Protein AF-A0A7Y5LU29-F1 (afdb_monomer_lite)

Structure (mmCIF, N/CA/C/O backbone):
data_AF-A0A7Y5LU29-F1
#
_entry.id   AF-A0A7Y5LU29-F1
#
loop_
_atom_site.group_PDB
_atom_site.id
_atom_site.type_symbol
_atom_site.label_atom_id
_atom_site.label_alt_id
_atom_site.label_comp_id
_atom_site.label_asym_id
_atom_site.label_entity_id
_atom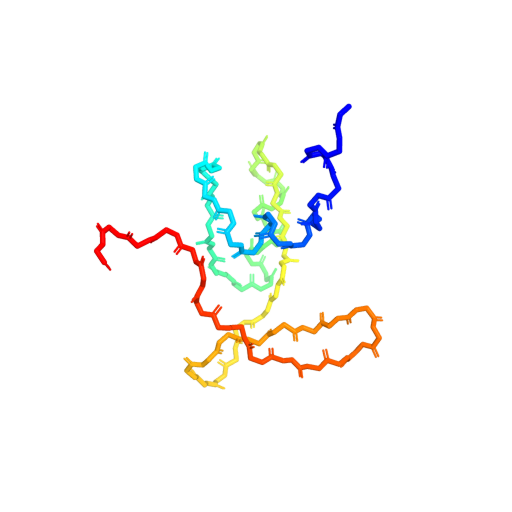_site.label_seq_id
_atom_site.pdbx_PDB_ins_code
_atom_site.Cartn_x
_atom_site.Cartn_y
_atom_site.Cartn_z
_atom_site.occupancy
_atom_site.B_iso_or_equiv
_atom_site.auth_seq_id
_atom_site.auth_comp_id
_atom_site.auth_asym_id
_atom_site.auth_atom_id
_atom_site.pdbx_PDB_model_num
ATOM 1 N N . SER A 1 1 ? -13.504 22.120 -22.688 1.00 37.50 1 SER A N 1
ATOM 2 C CA . SER A 1 1 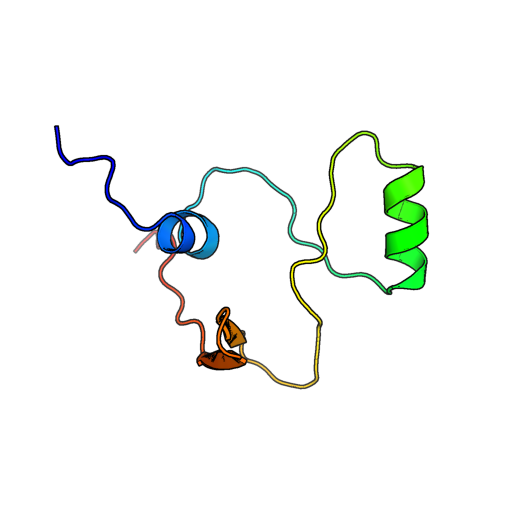? -12.142 22.025 -23.246 1.00 37.50 1 SER A CA 1
ATOM 3 C C . SER A 1 1 ? -11.522 20.713 -22.798 1.00 37.50 1 SER A C 1
ATOM 5 O O . SER A 1 1 ? -11.561 20.441 -21.605 1.00 37.50 1 SER A O 1
ATOM 7 N N . ASP A 1 2 ? -11.018 19.901 -23.730 1.00 49.72 2 ASP A N 1
ATOM 8 C CA . ASP A 1 2 ? -10.523 18.509 -23.609 1.00 49.72 2 ASP A CA 1
ATOM 9 C C . ASP A 1 2 ? -9.398 18.220 -22.581 1.00 49.72 2 ASP A C 1
ATOM 11 O O . ASP A 1 2 ? -8.766 17.170 -22.619 1.00 49.72 2 ASP A O 1
ATOM 15 N N . VAL A 1 3 ? -9.159 19.099 -21.605 1.00 47.12 3 VAL A N 1
ATOM 16 C CA . VAL A 1 3 ? -8.135 18.937 -20.554 1.00 47.12 3 VAL A CA 1
ATOM 17 C C . VAL A 1 3 ? -8.506 17.828 -19.547 1.00 47.12 3 VAL A C 1
ATOM 19 O O . VAL A 1 3 ? -7.640 17.289 -18.864 1.00 47.12 3 VAL A O 1
ATOM 22 N N . LEU A 1 4 ? -9.787 17.445 -19.477 1.00 46.59 4 LEU A N 1
ATOM 23 C CA . LEU A 1 4 ? -10.338 16.523 -18.471 1.00 46.59 4 LEU A CA 1
ATOM 24 C C . LEU A 1 4 ? -10.398 15.045 -18.902 1.00 46.59 4 LEU A C 1
ATOM 26 O O . LEU A 1 4 ? -10.841 14.210 -18.121 1.00 46.59 4 LEU A O 1
ATOM 30 N N . LYS A 1 5 ? -9.943 14.685 -20.110 1.00 47.62 5 LYS A N 1
ATOM 31 C CA . LYS A 1 5 ? -9.849 13.279 -20.564 1.00 47.62 5 LYS A CA 1
ATOM 32 C C . LYS A 1 5 ? -8.478 12.651 -20.275 1.00 47.62 5 LYS A C 1
ATOM 34 O O . LYS A 1 5 ? -7.979 11.847 -21.056 1.00 47.62 5 LYS A O 1
ATOM 39 N N . LYS A 1 6 ? -7.837 13.019 -19.165 1.00 57.00 6 LYS A N 1
ATOM 40 C CA . LYS A 1 6 ? -6.702 12.237 -18.659 1.00 57.00 6 LYS A CA 1
ATOM 41 C C . LYS A 1 6 ? -7.245 11.031 -17.901 1.00 57.00 6 LYS A C 1
ATOM 43 O O . LYS A 1 6 ? -8.139 11.178 -17.074 1.00 57.00 6 LYS A O 1
ATOM 48 N N . ASP A 1 7 ? -6.699 9.861 -18.215 1.00 82.44 7 ASP A N 1
ATOM 49 C CA . ASP A 1 7 ? -7.004 8.593 -17.555 1.00 82.44 7 ASP A CA 1
ATOM 50 C C . ASP A 1 7 ? -6.886 8.759 -16.029 1.00 82.44 7 ASP A C 1
ATOM 52 O O . ASP A 1 7 ? -5.833 9.151 -15.519 1.00 82.44 7 ASP A O 1
ATOM 56 N N . SER A 1 8 ? -7.973 8.509 -15.295 1.00 86.50 8 SER A N 1
ATOM 57 C CA . SER A 1 8 ? -7.997 8.615 -13.831 1.00 86.50 8 SER A CA 1
ATOM 58 C C . SER A 1 8 ? -6.960 7.700 -13.181 1.00 86.50 8 SER A C 1
ATOM 60 O O . SER A 1 8 ? -6.408 8.041 -12.136 1.00 86.50 8 SER A O 1
ATOM 62 N N . MET A 1 9 ? -6.628 6.583 -13.834 1.00 86.38 9 MET A N 1
ATOM 63 C CA . MET A 1 9 ? -5.575 5.675 -13.400 1.00 86.38 9 MET A CA 1
ATOM 64 C C . MET A 1 9 ? -4.192 6.324 -13.496 1.00 86.38 9 MET A C 1
ATOM 66 O O . MET A 1 9 ? -3.365 6.141 -12.609 1.00 86.38 9 MET A O 1
ATOM 70 N N . MET A 1 10 ? -3.938 7.132 -14.529 1.00 87.00 10 MET A N 1
ATOM 71 C CA . MET A 1 10 ? -2.667 7.851 -14.651 1.00 87.00 10 MET A CA 1
ATOM 72 C C . MET A 1 10 ? -2.477 8.853 -13.511 1.00 87.00 10 MET A C 1
ATOM 74 O O . MET A 1 10 ? -1.381 8.941 -12.962 1.00 87.00 10 MET A O 1
ATOM 78 N N . TRP A 1 11 ? -3.534 9.568 -13.120 1.00 88.88 11 TRP A N 1
ATOM 79 C CA . TRP A 1 11 ? -3.477 10.476 -11.972 1.00 88.88 11 TRP A CA 1
ATOM 80 C C . TRP A 1 11 ? -3.289 9.731 -10.652 1.00 88.88 11 TRP A C 1
ATOM 82 O O . TRP A 1 11 ? -2.423 10.110 -9.877 1.00 88.88 11 TRP A O 1
ATOM 92 N N . ALA A 1 12 ? -4.016 8.637 -10.425 1.00 89.94 12 ALA A N 1
ATOM 93 C CA . ALA A 1 12 ? -3.889 7.866 -9.188 1.00 89.94 12 ALA A CA 1
ATOM 94 C C . ALA A 1 12 ? -2.506 7.205 -9.007 1.00 89.94 12 ALA A C 1
ATOM 96 O O . ALA A 1 12 ? -2.068 7.004 -7.879 1.00 89.94 12 ALA A O 1
ATOM 97 N N . LEU A 1 13 ? -1.828 6.829 -10.099 1.00 90.50 13 LEU A N 1
ATOM 98 C CA . LEU A 1 13 ? -0.549 6.107 -10.043 1.00 90.50 13 LEU A CA 1
ATOM 99 C C . LEU A 1 13 ? 0.688 7.003 -10.128 1.00 90.50 13 LEU A C 1
ATOM 101 O O . LEU A 1 13 ? 1.745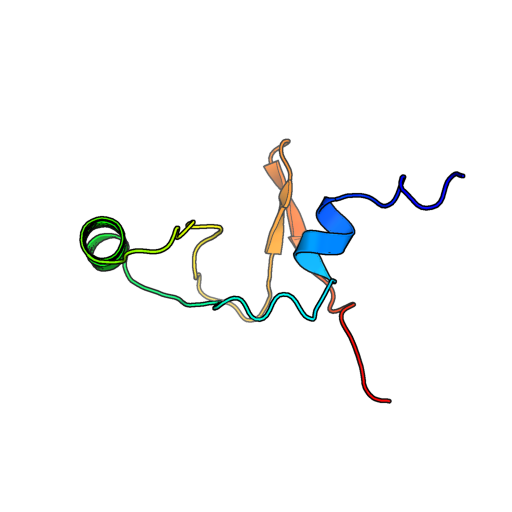 6.644 -9.608 1.00 90.50 13 LEU A O 1
ATOM 105 N N . HIS A 1 14 ? 0.586 8.113 -10.855 1.00 90.62 14 HIS A N 1
ATOM 106 C CA . HIS A 1 14 ? 1.729 8.964 -11.194 1.00 90.62 14 HIS A CA 1
ATOM 107 C C . HIS A 1 14 ? 1.505 10.437 -10.872 1.00 90.62 14 HIS A C 1
ATOM 109 O O . HIS A 1 14 ? 2.424 11.242 -11.036 1.00 90.62 14 HIS A O 1
ATOM 115 N N . GLY A 1 15 ? 0.303 10.792 -10.419 1.00 87.44 15 GLY A N 1
ATOM 116 C CA . GLY A 1 15 ? 0.058 12.078 -9.794 1.00 87.44 15 GLY A CA 1
ATOM 117 C C . GLY A 1 15 ? 0.898 12.256 -8.531 1.00 87.44 15 GLY A C 1
ATOM 118 O O . GLY A 1 15 ? 1.622 11.367 -8.077 1.00 87.44 15 GLY A O 1
ATOM 119 N N . GLY A 1 16 ? 0.820 13.453 -7.982 1.00 88.75 16 GLY A N 1
ATOM 120 C CA . GLY A 1 16 ? 1.451 13.813 -6.727 1.00 88.75 16 GLY A CA 1
ATOM 121 C C . GLY A 1 16 ? 0.641 14.913 -6.063 1.00 88.75 16 GLY A C 1
ATOM 122 O O . GLY A 1 16 ? -0.423 15.279 -6.550 1.00 88.75 16 GLY A O 1
ATOM 123 N N . GLU A 1 17 ? 1.174 15.457 -4.971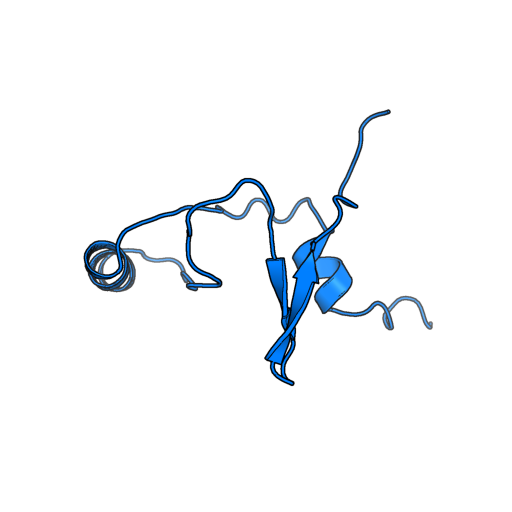 1.00 89.50 17 GLU A N 1
ATOM 124 C CA . GLU A 1 17 ? 0.545 16.552 -4.215 1.00 89.50 17 GLU A CA 1
ATOM 125 C C . GLU A 1 17 ? -0.798 16.192 -3.549 1.00 89.50 17 GLU A C 1
ATOM 127 O O . GLU A 1 17 ? -1.497 17.079 -3.070 1.00 89.50 17 GLU A O 1
ATOM 132 N N . ASP A 1 18 ? -1.128 14.902 -3.434 1.00 90.19 18 ASP A N 1
ATOM 133 C CA . ASP A 1 18 ? -2.299 14.441 -2.673 1.00 90.19 18 ASP A CA 1
ATOM 134 C C . ASP A 1 18 ? -2.080 14.532 -1.151 1.00 90.19 18 ASP A C 1
ATOM 136 O O . ASP A 1 18 ? -3.031 14.646 -0.384 1.00 90.19 18 ASP A O 1
ATOM 140 N N . TYR A 1 19 ? -0.819 14.482 -0.699 1.00 92.31 19 TYR A N 1
ATOM 141 C CA . TYR A 1 19 ? -0.423 14.450 0.721 1.00 92.31 19 TYR A CA 1
ATOM 142 C C . TYR A 1 19 ? -1.056 13.300 1.536 1.00 92.31 19 TYR A C 1
ATOM 144 O O . TYR A 1 19 ? -1.130 13.362 2.765 1.00 92.31 19 TYR A O 1
ATOM 152 N N . GLU A 1 20 ? -1.464 12.227 0.858 1.00 94.94 20 GLU A N 1
ATOM 153 C CA . GLU A 1 20 ? -1.988 11.004 1.465 1.00 94.94 20 GLU A CA 1
ATOM 154 C C . GLU A 1 20 ? -0.876 10.081 1.993 1.00 94.94 20 GLU A C 1
ATOM 156 O O . GLU A 1 20 ? 0.290 10.155 1.594 1.00 94.94 20 GLU A O 1
ATOM 161 N N . LEU A 1 21 ? -1.243 9.163 2.893 1.00 95.50 21 LEU A N 1
ATOM 162 C CA . LEU A 1 21 ? -0.312 8.194 3.480 1.00 95.50 21 LEU A CA 1
ATOM 163 C C . LEU A 1 21 ? -0.353 6.844 2.751 1.00 95.50 21 LEU A C 1
ATOM 165 O O . LEU A 1 21 ? -1.384 6.172 2.728 1.00 95.50 21 LEU A O 1
ATOM 169 N N . LEU A 1 22 ? 0.805 6.383 2.266 1.00 96.19 22 LEU A N 1
ATOM 170 C CA . LEU A 1 22 ? 1.002 5.007 1.800 1.00 96.19 22 LEU A CA 1
ATOM 171 C C . LEU A 1 22 ? 1.712 4.183 2.879 1.00 96.19 22 LEU A C 1
ATOM 173 O O . LEU A 1 22 ? 2.871 4.424 3.210 1.00 96.19 22 LEU A O 1
ATOM 177 N N . LEU A 1 23 ? 1.008 3.198 3.433 1.00 96.25 23 LEU A N 1
ATOM 178 C CA . LEU A 1 23 ? 1.472 2.385 4.558 1.00 96.25 23 LEU A CA 1
ATOM 179 C C . LEU A 1 23 ? 1.302 0.894 4.259 1.00 96.25 23 LEU A C 1
ATOM 181 O O . LEU A 1 23 ? 0.486 0.493 3.431 1.00 96.25 23 LEU A O 1
ATOM 185 N N . THR A 1 24 ? 2.032 0.061 4.998 1.00 97.62 24 THR A N 1
ATOM 186 C CA . THR A 1 24 ? 1.848 -1.396 5.000 1.00 97.62 24 THR A CA 1
ATOM 187 C C . THR A 1 24 ? 1.497 -1.865 6.409 1.00 97.62 24 THR A C 1
ATOM 189 O O . THR A 1 24 ? 1.953 -1.292 7.397 1.00 97.62 24 THR A O 1
ATOM 192 N N . MET A 1 25 ? 0.645 -2.884 6.521 1.00 97.06 25 MET A N 1
ATOM 193 C CA . MET A 1 25 ? 0.280 -3.496 7.802 1.00 97.06 25 MET A CA 1
ATOM 194 C C . MET A 1 25 ? -0.287 -4.900 7.593 1.00 97.06 25 MET A C 1
ATOM 196 O O . MET A 1 25 ? -0.702 -5.257 6.490 1.00 97.06 25 MET A O 1
ATOM 200 N N . SER A 1 26 ? -0.333 -5.704 8.658 1.00 98.06 26 SER A N 1
ATOM 201 C CA . SER A 1 26 ? -0.972 -7.021 8.592 1.00 98.06 26 SER A CA 1
ATOM 202 C C . SER A 1 26 ? -2.499 -6.900 8.420 1.00 98.06 26 SER A C 1
ATOM 204 O O . SER A 1 26 ? -3.089 -5.922 8.895 1.00 98.06 26 SER A O 1
ATOM 206 N N . PRO A 1 27 ? -3.182 -7.908 7.840 1.00 97.62 27 PRO A N 1
ATOM 207 C CA . PRO A 1 27 ? -4.642 -7.893 7.705 1.00 97.62 27 PRO A CA 1
ATOM 208 C C . PRO A 1 27 ? -5.378 -7.699 9.039 1.00 97.62 27 PRO A C 1
ATOM 210 O O . PRO A 1 27 ? -6.388 -7.000 9.106 1.00 97.62 27 PRO A O 1
ATOM 213 N N . LYS A 1 28 ? -4.847 -8.275 10.127 1.00 98.06 28 LYS A N 1
ATOM 214 C CA . LYS A 1 28 ? -5.408 -8.135 11.477 1.00 98.06 28 LYS A CA 1
ATOM 215 C C . LYS A 1 28 ? -5.351 -6.689 11.970 1.00 98.06 28 LYS A C 1
ATOM 217 O O . LYS A 1 28 ? -6.328 -6.203 12.538 1.00 98.06 28 LYS A O 1
ATOM 222 N N . GLU A 1 29 ? -4.230 -6.007 11.751 1.00 97.94 29 GLU A N 1
ATOM 223 C CA . GLU A 1 29 ? -4.082 -4.603 12.141 1.00 97.94 29 GLU A CA 1
ATOM 224 C C . GLU A 1 29 ? -4.923 -3.681 11.252 1.00 97.94 29 GLU A C 1
ATOM 226 O O . GLU A 1 29 ? -5.536 -2.754 11.770 1.00 97.94 29 GLU A O 1
ATOM 231 N N . PHE A 1 30 ? -5.088 -3.992 9.961 1.00 97.50 30 PHE A N 1
ATOM 232 C CA . PHE A 1 30 ? -5.977 -3.236 9.071 1.00 97.50 30 PHE A CA 1
ATOM 233 C C . PHE A 1 30 ? -7.439 -3.243 9.541 1.00 97.50 30 PHE A C 1
ATOM 235 O O . PHE A 1 30 ? -8.099 -2.202 9.566 1.00 97.50 30 PHE A O 1
ATOM 242 N N . VAL A 1 31 ? -7.946 -4.401 9.983 1.00 97.12 31 VAL A N 1
ATOM 243 C CA . VAL A 1 31 ? -9.308 -4.519 10.538 1.00 97.12 31 VAL A CA 1
ATOM 244 C C . VAL A 1 31 ? -9.478 -3.679 11.806 1.00 97.12 31 VAL A C 1
ATOM 246 O O . VAL A 1 31 ? -10.546 -3.106 12.019 1.00 97.12 31 VAL A O 1
ATOM 249 N N . LYS A 1 32 ? -8.445 -3.587 12.651 1.00 97.81 32 LYS A N 1
ATOM 250 C CA . LYS A 1 32 ? -8.467 -2.708 13.830 1.00 97.81 32 LYS A CA 1
ATOM 251 C C . LYS A 1 32 ? -8.402 -1.238 13.424 1.00 97.81 32 LYS A C 1
ATOM 253 O O . LYS A 1 32 ? -9.219 -0.456 13.900 1.00 97.81 32 LYS A O 1
ATOM 258 N N . ALA A 1 33 ? -7.489 -0.880 12.521 1.00 96.75 33 ALA A N 1
ATOM 259 C CA . ALA A 1 33 ? -7.289 0.481 12.031 1.00 96.75 33 ALA A CA 1
ATOM 260 C C . ALA A 1 33 ? -8.588 1.068 11.464 1.00 96.75 33 ALA A C 1
ATOM 262 O O . ALA A 1 33 ? -8.991 2.158 11.865 1.00 96.75 33 ALA A O 1
ATOM 263 N N . LYS A 1 34 ? -9.320 0.297 10.646 1.00 96.62 34 LYS A N 1
ATOM 264 C CA . LYS A 1 34 ? -10.633 0.699 10.111 1.00 96.62 34 LYS A CA 1
ATOM 265 C C . LYS A 1 34 ? -11.668 1.078 11.174 1.00 96.62 34 LYS A C 1
ATOM 267 O O . LYS A 1 34 ? -12.592 1.815 10.862 1.00 96.62 34 LYS A O 1
ATOM 272 N N . LYS A 1 35 ? -11.556 0.555 12.398 1.00 96.75 35 LYS A N 1
ATOM 273 C CA . LYS A 1 35 ? -12.502 0.837 13.490 1.00 96.75 35 LYS A CA 1
ATOM 274 C C . LYS A 1 35 ? -12.125 2.068 14.310 1.00 96.75 35 LYS A C 1
ATOM 276 O O . LYS A 1 35 ? -12.996 2.638 14.954 1.00 96.75 35 LYS A O 1
ATOM 281 N N . ILE A 1 36 ? -10.841 2.427 14.344 1.00 97.50 36 ILE A N 1
ATOM 282 C CA . ILE A 1 36 ? -10.317 3.467 15.245 1.00 97.50 36 ILE A CA 1
ATOM 283 C C . ILE A 1 36 ? -9.951 4.758 14.515 1.00 97.50 36 ILE A C 1
ATOM 285 O O . ILE A 1 36 ? -9.968 5.828 15.121 1.00 97.50 36 ILE A O 1
ATOM 289 N N . LEU A 1 37 ? -9.593 4.671 13.232 1.00 96.25 37 LEU A N 1
ATOM 290 C CA . LEU A 1 37 ? -9.229 5.839 12.447 1.00 96.25 37 LEU A CA 1
ATOM 291 C C . LEU A 1 37 ? -10.483 6.612 12.049 1.00 96.25 37 LEU A C 1
ATOM 293 O O . LEU A 1 37 ? -11.499 6.040 11.665 1.00 96.25 37 LEU A O 1
ATOM 297 N N . LYS A 1 38 ? -10.382 7.938 12.128 1.00 96.69 38 LYS A N 1
ATOM 298 C CA . LYS A 1 38 ? -11.447 8.870 11.733 1.00 96.69 38 LYS A CA 1
ATOM 299 C C . LYS A 1 38 ? -11.400 9.243 10.248 1.00 96.69 38 LYS A C 1
ATOM 301 O O . LYS A 1 38 ? -12.222 10.032 9.801 1.00 96.69 38 LYS A O 1
ATOM 306 N N . THR A 1 39 ? -10.427 8.710 9.511 1.00 95.75 39 THR A N 1
ATOM 307 C CA . THR A 1 39 ? -10.270 8.900 8.068 1.00 95.75 39 THR A CA 1
ATOM 308 C C . THR A 1 39 ? -10.435 7.572 7.339 1.00 95.75 39 THR A C 1
ATOM 310 O O . THR A 1 39 ? -10.247 6.500 7.926 1.00 95.75 39 THR A O 1
ATOM 313 N N . ASN A 1 40 ? -10.778 7.647 6.057 1.00 95.50 40 ASN A N 1
ATOM 314 C CA . ASN A 1 40 ? -10.921 6.472 5.214 1.00 95.50 40 ASN A CA 1
ATOM 315 C C . ASN A 1 40 ? -9.554 5.847 4.940 1.00 95.50 40 ASN A C 1
ATOM 317 O O . ASN A 1 40 ? -8.584 6.535 4.641 1.00 95.50 40 ASN A O 1
ATOM 321 N N . ILE A 1 41 ? -9.498 4.518 5.009 1.00 96.94 41 ILE A N 1
ATOM 322 C CA . ILE A 1 41 ? -8.332 3.742 4.591 1.00 96.94 41 ILE A CA 1
ATOM 323 C C . ILE A 1 41 ? -8.762 2.638 3.629 1.00 96.94 41 ILE A C 1
ATOM 325 O O . ILE A 1 41 ? -9.760 1.938 3.851 1.00 96.94 41 ILE A O 1
ATOM 329 N N . HIS A 1 42 ? -7.976 2.451 2.574 1.00 97.12 42 HIS A N 1
ATOM 330 C CA . HIS A 1 42 ? -8.229 1.463 1.533 1.00 97.12 42 HIS A CA 1
ATOM 331 C C . HIS A 1 42 ? -7.014 0.553 1.368 1.00 97.12 42 HIS A C 1
ATOM 333 O O . HIS A 1 42 ? -5.889 1.015 1.209 1.00 97.12 42 HIS A O 1
ATOM 339 N N . ALA A 1 43 ? -7.246 -0.760 1.412 1.00 97.25 43 ALA A N 1
ATOM 340 C CA . ALA A 1 43 ? -6.231 -1.729 1.030 1.00 97.25 43 ALA A CA 1
ATOM 341 C C . ALA A 1 43 ? -6.203 -1.791 -0.501 1.00 97.25 43 ALA A C 1
ATOM 343 O O . ALA A 1 43 ? -7.184 -2.212 -1.111 1.00 97.25 43 ALA A O 1
ATOM 344 N N . ILE A 1 44 ? -5.098 -1.348 -1.099 1.00 96.19 44 ILE A N 1
ATOM 345 C CA . ILE A 1 44 ? -4.924 -1.258 -2.560 1.00 96.19 44 ILE A CA 1
ATOM 346 C C . ILE A 1 44 ? -3.972 -2.324 -3.123 1.00 96.19 44 ILE A C 1
ATOM 348 O O . ILE A 1 44 ? -3.731 -2.370 -4.324 1.00 96.19 44 ILE A O 1
ATOM 352 N N . GLY A 1 45 ? -3.417 -3.187 -2.267 1.00 96.25 45 GLY A N 1
ATOM 353 C CA . GLY A 1 45 ? -2.489 -4.234 -2.679 1.00 96.25 45 GLY A CA 1
ATOM 354 C C . GLY A 1 45 ? -1.945 -5.048 -1.510 1.00 96.25 45 GLY A C 1
ATOM 355 O O . GLY A 1 45 ? -2.380 -4.905 -0.365 1.00 96.25 45 GLY A O 1
ATOM 356 N N . THR A 1 46 ? -0.975 -5.907 -1.812 1.00 97.19 46 THR A N 1
ATOM 357 C CA . THR A 1 46 ? -0.317 -6.800 -0.851 1.00 97.19 46 THR A CA 1
ATOM 358 C C . THR A 1 46 ? 1.190 -6.780 -1.052 1.00 97.19 46 THR A C 1
ATOM 360 O O . THR A 1 46 ? 1.657 -6.799 -2.190 1.00 97.19 46 THR A O 1
ATOM 363 N N . ILE A 1 47 ? 1.947 -6.815 0.044 1.00 97.44 47 ILE A N 1
ATOM 364 C CA . ILE A 1 47 ? 3.399 -7.001 -0.008 1.00 97.44 47 ILE A CA 1
ATOM 365 C C . ILE A 1 47 ? 3.710 -8.482 -0.213 1.00 97.44 47 ILE A C 1
ATOM 367 O O . ILE A 1 47 ? 3.182 -9.342 0.492 1.00 97.44 47 ILE A O 1
ATOM 371 N N . VAL A 1 48 ? 4.576 -8.762 -1.181 1.00 96.00 48 VAL A N 1
ATOM 372 C CA . VAL A 1 48 ? 5.079 -10.098 -1.516 1.00 96.00 48 VAL A CA 1
ATOM 373 C C . VAL A 1 48 ? 6.602 -10.049 -1.617 1.00 96.00 48 VAL A C 1
ATOM 375 O O . VAL A 1 48 ? 7.182 -8.970 -1.718 1.00 96.00 48 VAL A O 1
ATOM 378 N N . ALA A 1 49 ? 7.261 -11.208 -1.592 1.00 97.38 49 ALA A N 1
ATOM 379 C CA . ALA A 1 49 ? 8.701 -11.272 -1.821 1.00 97.38 49 ALA A CA 1
ATOM 380 C C . ALA A 1 49 ? 9.048 -10.787 -3.243 1.00 97.38 49 ALA A C 1
ATOM 382 O O . ALA A 1 49 ? 8.442 -11.235 -4.217 1.00 97.38 49 ALA A O 1
ATOM 383 N N . GLY A 1 50 ? 10.022 -9.881 -3.355 1.00 94.75 50 GLY A N 1
ATOM 384 C CA . GLY A 1 50 ? 10.451 -9.277 -4.617 1.00 94.75 50 GLY A CA 1
ATOM 385 C C . GLY A 1 50 ? 10.898 -7.825 -4.440 1.00 94.75 50 GLY A C 1
ATOM 386 O O . GLY A 1 50 ? 10.916 -7.306 -3.326 1.00 94.75 50 GLY A O 1
ATOM 387 N N . THR A 1 51 ? 11.265 -7.174 -5.545 1.00 94.38 51 THR A N 1
ATOM 388 C CA . THR A 1 51 ? 11.799 -5.797 -5.556 1.00 94.38 51 THR A CA 1
ATOM 389 C C . THR A 1 51 ? 11.026 -4.841 -6.469 1.00 94.38 51 THR A C 1
ATOM 391 O O . THR A 1 51 ? 11.398 -3.678 -6.590 1.00 94.38 51 THR A O 1
ATOM 394 N N . SER A 1 52 ? 9.950 -5.305 -7.108 1.00 94.62 52 SER A N 1
ATOM 395 C CA . SER A 1 52 ? 9.182 -4.532 -8.090 1.00 94.62 52 SER A CA 1
ATOM 396 C C . SER A 1 52 ? 7.751 -4.283 -7.623 1.00 94.62 52 SER A C 1
ATOM 398 O O . SER A 1 52 ? 7.162 -5.106 -6.921 1.00 94.62 52 SER A O 1
ATOM 400 N N . VAL A 1 53 ? 7.164 -3.177 -8.083 1.00 95.25 53 VAL A N 1
ATOM 401 C CA . VAL A 1 53 ? 5.729 -2.902 -7.943 1.00 95.25 53 VAL A CA 1
ATOM 402 C C . VAL A 1 53 ? 5.009 -3.430 -9.180 1.00 95.25 53 VAL A C 1
ATOM 404 O O . VAL A 1 53 ? 5.411 -3.150 -10.307 1.00 95.25 53 VAL A O 1
ATOM 407 N N . VAL A 1 54 ? 3.946 -4.209 -8.976 1.00 95.75 54 VAL A N 1
ATOM 408 C CA . VAL A 1 54 ? 3.163 -4.823 -10.056 1.00 95.75 54 VAL A CA 1
ATOM 409 C C . VAL A 1 54 ? 1.702 -4.426 -9.904 1.00 95.75 54 VAL A C 1
ATOM 411 O O . VAL A 1 54 ? 1.114 -4.623 -8.843 1.00 95.75 54 VAL A O 1
ATOM 414 N N . ILE A 1 55 ? 1.108 -3.915 -10.979 1.00 94.44 55 ILE A N 1
ATOM 415 C CA . ILE A 1 55 ? -0.323 -3.616 -11.054 1.00 94.44 55 ILE A CA 1
ATOM 416 C C . ILE A 1 55 ? -1.036 -4.778 -11.724 1.00 94.44 55 ILE A C 1
ATOM 418 O O . ILE A 1 55 ? -0.525 -5.351 -12.686 1.00 94.44 55 ILE A O 1
ATOM 422 N N . THR A 1 56 ? -2.225 -5.087 -11.218 1.00 93.62 56 THR A N 1
ATOM 423 C CA . THR A 1 56 ? -3.168 -6.003 -11.858 1.00 93.62 56 THR A CA 1
ATOM 424 C C . THR A 1 56 ? -4.367 -5.196 -12.345 1.00 93.62 56 THR A C 1
ATOM 426 O O . THR A 1 56 ? -4.950 -4.454 -11.557 1.00 93.62 56 THR A O 1
ATOM 429 N N . ASP A 1 57 ? -4.698 -5.284 -13.632 1.00 86.81 57 ASP A N 1
ATOM 430 C CA . ASP A 1 57 ? -5.870 -4.604 -14.190 1.00 86.81 57 ASP A CA 1
ATOM 431 C C . ASP A 1 57 ? -7.182 -5.350 -13.871 1.00 86.81 57 ASP A C 1
ATOM 433 O O . ASP A 1 57 ? -7.182 -6.437 -13.291 1.00 86.81 57 ASP A O 1
ATOM 437 N N . ALA A 1 58 ? -8.320 -4.772 -14.267 1.00 87.75 58 ALA A N 1
ATOM 438 C CA . ALA A 1 58 ? -9.640 -5.368 -14.040 1.00 87.75 58 ALA A CA 1
ATOM 439 C C . ALA A 1 58 ? -9.856 -6.716 -14.763 1.00 87.75 58 ALA A C 1
ATOM 441 O O . ALA A 1 58 ? -10.757 -7.465 -14.394 1.00 87.75 58 ALA A O 1
ATOM 442 N N . SER A 1 59 ? -9.036 -7.029 -15.771 1.00 90.94 59 SER A N 1
ATOM 443 C CA . SER A 1 59 ? -9.056 -8.305 -16.498 1.00 90.94 59 SER A CA 1
ATOM 444 C C . SER A 1 59 ? -8.084 -9.333 -15.902 1.00 90.94 59 SER A C 1
ATOM 446 O O . SER A 1 59 ? -8.007 -10.457 -16.391 1.00 90.94 59 SER A O 1
ATOM 448 N N . GLY A 1 60 ? -7.336 -8.967 -14.854 1.00 91.69 60 GLY A N 1
ATOM 449 C CA . GLY A 1 60 ? -6.334 -9.817 -14.217 1.00 91.69 60 GLY A CA 1
ATOM 450 C C . GLY A 1 60 ? -4.944 -9.755 -14.857 1.00 91.69 60 GLY A C 1
ATOM 451 O O . GLY A 1 60 ? -4.047 -10.478 -14.416 1.00 91.69 60 GLY A O 1
ATOM 452 N N . ASN A 1 61 ? -4.723 -8.905 -15.865 1.00 92.56 61 ASN A N 1
ATOM 453 C CA . ASN A 1 61 ? -3.407 -8.785 -16.491 1.00 92.56 61 ASN A CA 1
ATOM 454 C C . ASN A 1 61 ? -2.444 -8.059 -15.561 1.00 92.56 61 ASN A C 1
ATOM 456 O O . ASN A 1 61 ? -2.794 -7.055 -14.938 1.00 92.56 61 ASN A O 1
ATOM 460 N N . ARG A 1 62 ? -1.202 -8.543 -15.508 1.00 93.62 62 ARG A N 1
ATOM 461 C CA . ARG A 1 62 ? -0.159 -8.002 -14.637 1.00 93.62 62 ARG A CA 1
ATOM 462 C C . ARG A 1 62 ? 0.877 -7.234 -15.443 1.00 93.62 62 ARG A C 1
ATOM 464 O O . ARG A 1 62 ? 1.369 -7.738 -16.449 1.00 93.62 62 ARG A O 1
ATOM 471 N N . LYS A 1 63 ? 1.255 -6.052 -14.961 1.00 93.19 63 LYS A N 1
ATOM 472 C CA . LYS A 1 63 ? 2.356 -5.253 -15.517 1.00 93.19 63 LYS A CA 1
ATOM 473 C C . LYS A 1 63 ? 3.228 -4.675 -14.411 1.00 93.19 63 LYS A C 1
ATOM 475 O O . LYS A 1 63 ? 2.716 -4.309 -13.351 1.00 93.19 63 LYS A O 1
ATOM 480 N N . ILE A 1 64 ? 4.531 -4.586 -14.662 1.00 94.19 64 ILE A N 1
ATOM 481 C CA . ILE A 1 64 ? 5.439 -3.827 -13.797 1.00 94.19 64 ILE A CA 1
ATOM 482 C C . ILE A 1 64 ? 5.052 -2.349 -13.903 1.00 94.19 64 ILE A C 1
ATOM 484 O O . ILE A 1 64 ? 4.768 -1.851 -14.995 1.00 94.19 64 ILE A O 1
ATOM 488 N N . LEU A 1 65 ? 4.962 -1.675 -12.758 1.00 92.06 65 LEU A N 1
ATOM 489 C CA . LEU A 1 65 ? 4.727 -0.241 -12.707 1.00 92.06 65 LEU A CA 1
ATOM 490 C C . LEU A 1 65 ? 6.061 0.485 -12.834 1.00 92.06 65 LEU A C 1
ATOM 492 O O . LEU A 1 65 ? 6.844 0.520 -11.885 1.00 92.06 65 LEU A O 1
ATOM 496 N N . GLU A 1 66 ? 6.289 1.080 -13.998 1.00 90.06 66 GLU A N 1
ATOM 497 C CA . GL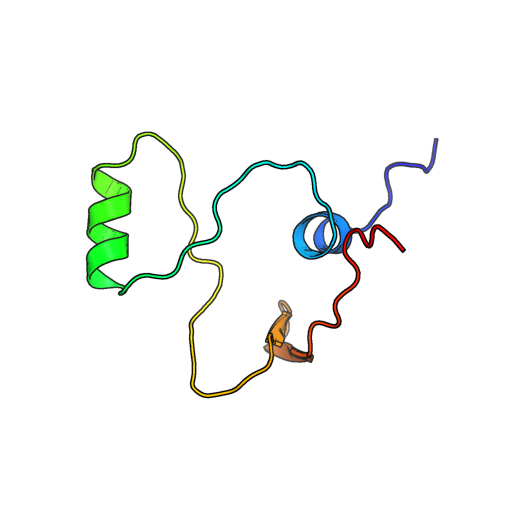U A 1 66 ? 7.451 1.934 -14.210 1.00 90.06 66 GLU A CA 1
ATOM 498 C C . GLU A 1 66 ? 7.270 3.276 -13.478 1.00 90.06 66 GLU A C 1
ATOM 500 O O . GLU A 1 66 ? 6.186 3.868 -13.537 1.00 90.06 66 GLU A O 1
ATOM 505 N N . PRO A 1 67 ? 8.299 3.790 -12.784 1.00 85.94 67 PRO A N 1
ATOM 506 C CA . PRO A 1 67 ? 8.225 5.096 -12.140 1.00 85.94 67 PRO A CA 1
ATOM 507 C C . PRO A 1 67 ? 8.021 6.220 -13.167 1.00 85.94 67 PRO A C 1
ATOM 509 O O . PRO A 1 67 ? 8.864 6.431 -14.037 1.00 85.94 67 PRO A O 1
ATOM 512 N N . ALA A 1 68 ? 6.929 6.978 -13.041 1.00 85.25 68 ALA A N 1
ATOM 513 C CA . ALA A 1 68 ? 6.633 8.130 -13.906 1.00 85.25 68 ALA A CA 1
ATOM 514 C C . ALA A 1 68 ? 6.162 9.386 -13.140 1.00 85.25 68 ALA A C 1
ATOM 516 O O . ALA A 1 68 ? 5.672 10.333 -13.751 1.00 85.25 68 ALA A O 1
ATOM 517 N N . GLY A 1 69 ? 6.299 9.392 -11.808 1.00 81.25 69 GLY A N 1
ATOM 518 C CA . GLY A 1 69 ? 5.977 10.546 -10.963 1.00 81.25 69 GLY A CA 1
ATOM 519 C C . GLY A 1 69 ? 7.007 11.679 -11.063 1.00 81.25 69 GLY A C 1
ATOM 520 O O . GLY A 1 69 ? 7.989 11.590 -11.804 1.00 81.25 69 GLY A O 1
ATOM 521 N N . PHE A 1 70 ? 6.787 12.750 -10.295 1.00 83.75 70 PHE A N 1
ATOM 522 C CA . PHE A 1 70 ? 7.652 13.932 -10.300 1.00 83.75 70 PHE A CA 1
ATOM 523 C C . PHE A 1 70 ? 9.126 13.584 -10.047 1.00 83.75 70 PHE A C 1
ATOM 525 O O . PHE A 1 70 ? 9.483 12.930 -9.065 1.00 83.75 70 PHE A O 1
ATOM 532 N N . ARG A 1 71 ? 9.989 14.082 -10.934 1.00 82.25 71 ARG A N 1
ATOM 53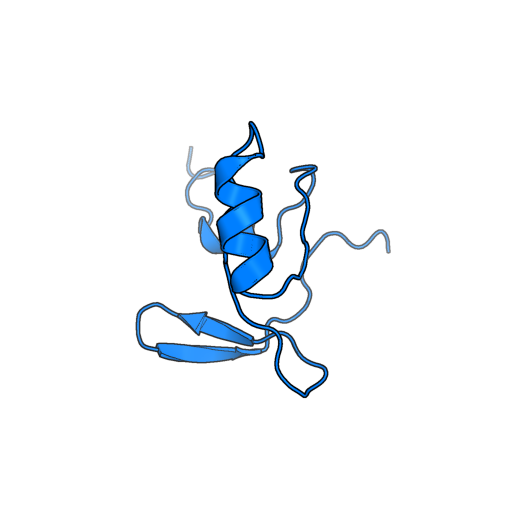3 C CA . ARG A 1 71 ? 11.442 14.051 -10.802 1.00 82.25 71 ARG A CA 1
ATOM 534 C C . ARG A 1 71 ? 11.942 15.486 -10.832 1.00 82.25 71 ARG A C 1
ATOM 536 O O . ARG A 1 71 ? 11.625 16.223 -11.756 1.00 82.25 71 ARG A O 1
ATOM 543 N N . HIS A 1 72 ? 12.732 15.865 -9.833 1.00 74.62 72 HIS A N 1
ATOM 544 C CA . HIS A 1 72 ? 13.286 17.216 -9.751 1.00 74.62 72 HIS A CA 1
ATOM 545 C C . HIS A 1 72 ? 14.288 17.516 -10.886 1.00 74.62 72 HIS A C 1
ATOM 547 O O . HIS A 1 72 ? 14.486 18.684 -11.211 1.00 74.62 72 HIS A O 1
ATOM 553 N N . PHE A 1 73 ? 14.901 16.478 -11.477 1.00 77.69 73 PHE A N 1
ATOM 554 C CA . PHE A 1 73 ? 15.925 16.558 -12.523 1.00 77.69 73 PHE A CA 1
ATOM 555 C C . PHE A 1 73 ? 15.819 15.380 -13.508 1.00 77.69 73 PHE A C 1
ATOM 557 O O . PHE A 1 73 ? 15.549 14.225 -13.067 1.00 77.69 73 PHE A O 1
#

pLDDT: mean 88.87, std 13.47, range [37.5, 98.06]

Sequence (73 aa):
SDVLKKDSMMWALHGGEDYELLLTMSPKEFVKAKKILKTNIHAIGTIVAGTSVVITDASGNRKILEPAGFRHF

Radius of gyration: 15.35 Å; chains: 1; bounding box: 28×33×39 Å

Secondary structure (DSSP, 8-state):
-GGG-S-HHHHHHH------------HHHHHHHHHH-SS---------SSS--EEE-TT--EEE----S----

Foldseek 3Di:
DPPPPDDPVCCVQANDPPPDDDDDDDPVVVVVCCVPDPDDDDDPDDDDPDDFDWDADPVRDIDTDDHRYDDPD